Protein AF-A0A3D4X987-F1 (afdb_monomer)

Nearest PDB structures (foldseek):
  7quz-assembly2_DDD  TM=9.262E-01  e=1.398E-06  Paenibacillus illinoisensis
  3ncx-assembly2_B  TM=8.613E-01  e=3.003E-04  Escherichia coli O157:H7 str. TW14359
  2zwk-assembly2_E-5  TM=8.785E-01  e=2.632E-03  Escherichia coli O157:H7 str. EDL933
  4uid-assembly1_A  TM=7.630E-01  e=8.398E-04  Geobacillus stearothermophilus
  8yk1-assembly3_C  TM=8.302E-01  e=6.202E-03  Bifidobacterium bifidum JCM 1254

Structure (mmCIF, N/CA/C/O backbone):
data_AF-A0A3D4X987-F1
#
_entry.id   AF-A0A3D4X987-F1
#
loop_
_atom_site.group_PDB
_atom_site.id
_atom_site.type_symbol
_atom_site.label_atom_id
_atom_site.label_alt_id
_atom_site.label_comp_id
_atom_site.label_asym_id
_atom_site.label_entity_id
_atom_site.label_seq_id
_atom_site.pdbx_PDB_ins_code
_atom_site.Cartn_x
_atom_site.Cartn_y
_atom_site.Cartn_z
_atom_site.occupancy
_atom_site.B_iso_or_equiv
_atom_site.auth_seq_id
_atom_site.auth_comp_id
_atom_site.auth_asym_id
_atom_site.auth_atom_id
_atom_site.pdbx_PDB_model_num
ATOM 1 N N . MET A 1 1 ? 18.521 -5.118 -21.749 1.00 53.41 1 MET A N 1
ATOM 2 C CA . MET A 1 1 ? 17.828 -3.988 -21.078 1.00 53.41 1 MET A CA 1
ATOM 3 C C . MET A 1 1 ? 16.479 -4.441 -20.518 1.00 53.41 1 MET A C 1
ATOM 5 O O . MET A 1 1 ? 15.714 -5.067 -21.243 1.00 53.41 1 MET A O 1
ATOM 9 N N . LYS A 1 2 ? 16.174 -4.166 -19.240 1.00 55.41 2 LYS A N 1
ATOM 10 C CA . LYS A 1 2 ? 14.854 -4.480 -18.655 1.00 55.41 2 LYS A CA 1
AT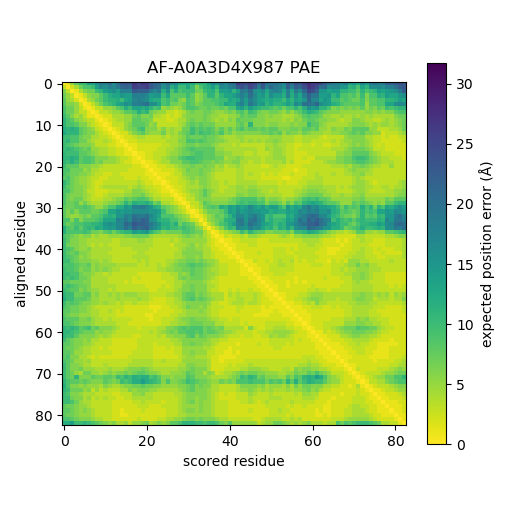OM 11 C C . LYS A 1 2 ? 13.811 -3.487 -19.186 1.00 55.41 2 LYS A C 1
ATOM 13 O O . LYS A 1 2 ? 14.051 -2.284 -19.185 1.00 55.41 2 LYS A O 1
ATOM 18 N N . LYS A 1 3 ? 12.664 -3.987 -19.647 1.00 64.38 3 LYS A N 1
ATOM 19 C CA . LYS A 1 3 ? 11.573 -3.183 -20.215 1.00 64.38 3 LYS A CA 1
ATOM 20 C C . LYS A 1 3 ? 10.831 -2.411 -19.116 1.00 64.38 3 LYS A C 1
ATOM 22 O O . LYS A 1 3 ? 10.836 -2.785 -17.939 1.00 64.38 3 LYS A O 1
ATOM 27 N N . ALA A 1 4 ? 10.172 -1.323 -19.506 1.00 68.75 4 ALA A N 1
ATOM 28 C CA . ALA A 1 4 ? 9.318 -0.561 -18.605 1.00 68.75 4 ALA A CA 1
ATOM 29 C C . ALA A 1 4 ? 8.049 -1.359 -18.216 1.00 68.75 4 ALA A C 1
ATOM 31 O O . ALA A 1 4 ? 7.526 -2.118 -19.039 1.00 68.75 4 ALA A O 1
ATOM 32 N N . PRO A 1 5 ? 7.512 -1.178 -16.993 1.00 69.25 5 PRO A N 1
ATOM 33 C CA . PRO A 1 5 ? 6.297 -1.845 -16.540 1.00 69.25 5 PRO A CA 1
ATOM 34 C C . PRO A 1 5 ? 5.100 -1.495 -17.422 1.00 69.25 5 PRO A C 1
ATOM 36 O O . PRO A 1 5 ? 4.566 -0.389 -17.348 1.00 69.25 5 PRO A O 1
ATOM 39 N N . LYS A 1 6 ? 4.644 -2.439 -18.250 1.00 69.69 6 LYS A N 1
ATOM 40 C CA . LYS A 1 6 ? 3.413 -2.261 -19.041 1.00 69.69 6 LYS A CA 1
ATOM 41 C C . LYS A 1 6 ? 2.155 -2.535 -18.217 1.00 69.69 6 LYS A C 1
ATOM 43 O O . LYS A 1 6 ? 1.147 -1.859 -18.399 1.00 69.69 6 LYS A O 1
ATOM 48 N N . LYS A 1 7 ? 2.237 -3.492 -17.289 1.00 73.81 7 LYS A N 1
ATOM 49 C CA . LYS A 1 7 ? 1.124 -3.948 -16.451 1.00 73.81 7 LYS A CA 1
ATOM 50 C C . LYS A 1 7 ? 1.567 -4.027 -14.995 1.00 73.81 7 LYS A C 1
ATOM 52 O O . LYS A 1 7 ? 2.643 -4.544 -14.700 1.00 73.81 7 LYS A O 1
ATOM 57 N N . ILE A 1 8 ? 0.728 -3.519 -14.101 1.00 80.38 8 ILE A N 1
ATOM 58 C CA . ILE A 1 8 ? 0.886 -3.665 -12.655 1.00 80.38 8 ILE A CA 1
ATOM 59 C C . ILE A 1 8 ? -0.238 -4.583 -12.200 1.00 80.38 8 ILE A C 1
ATOM 61 O O . ILE A 1 8 ? -1.408 -4.228 -12.326 1.00 80.38 8 ILE A O 1
ATOM 65 N N . THR A 1 9 ? 0.111 -5.762 -11.697 1.00 83.12 9 THR A N 1
ATOM 66 C CA . THR A 1 9 ? -0.870 -6.686 -11.125 1.00 83.12 9 THR A CA 1
ATOM 67 C C . THR A 1 9 ? -0.751 -6.627 -9.612 1.00 83.12 9 THR A C 1
ATOM 69 O O . THR A 1 9 ? 0.349 -6.723 -9.070 1.00 83.12 9 THR A O 1
ATOM 72 N N . LEU A 1 10 ? -1.870 -6.440 -8.923 1.00 85.44 10 LEU A N 1
ATOM 73 C CA . LEU A 1 10 ? -1.923 -6.449 -7.465 1.00 85.44 10 LEU A CA 1
ATOM 74 C C . LEU A 1 10 ? -2.563 -7.752 -6.999 1.00 85.44 10 LEU A C 1
ATOM 76 O O . LEU A 1 10 ? -3.451 -8.277 -7.664 1.00 85.44 10 LEU A O 1
ATOM 80 N N . ASN A 1 11 ? -2.155 -8.241 -5.831 1.00 85.94 11 ASN A N 1
ATOM 81 C CA . ASN A 1 11 ? -2.821 -9.379 -5.193 1.00 85.94 11 ASN A CA 1
ATOM 82 C C . ASN A 1 11 ? -4.276 -9.081 -4.796 1.00 85.94 11 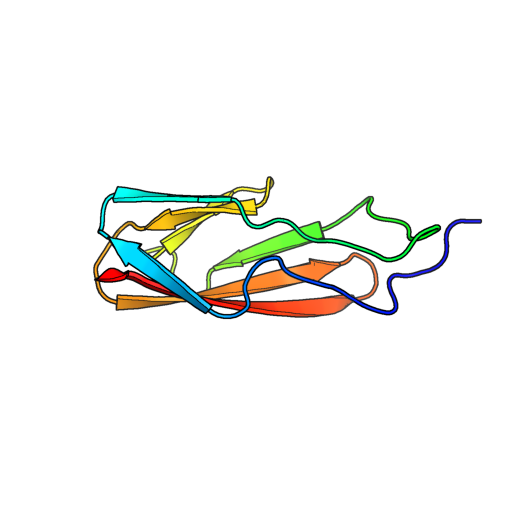ASN A C 1
ATOM 84 O O . ASN A 1 11 ? -5.067 -10.003 -4.637 1.00 85.94 11 ASN A O 1
ATOM 88 N N . ALA A 1 12 ? -4.620 -7.808 -4.602 1.00 84.94 12 ALA A N 1
ATOM 89 C CA . ALA A 1 12 ? -5.982 -7.369 -4.345 1.00 84.94 12 ALA A CA 1
ATOM 90 C C . ALA A 1 12 ? -6.184 -5.928 -4.829 1.00 84.94 12 ALA A C 1
ATOM 92 O O . ALA A 1 12 ? -5.322 -5.075 -4.626 1.00 84.94 12 ALA A O 1
ATOM 93 N N . ALA A 1 13 ? -7.347 -5.648 -5.418 1.00 85.38 13 ALA A N 1
ATOM 94 C CA . ALA A 1 13 ? -7.797 -4.286 -5.719 1.00 85.38 13 ALA A CA 1
ATOM 95 C C . ALA A 1 13 ? -8.635 -3.687 -4.576 1.00 85.38 13 ALA A C 1
ATOM 97 O O . ALA A 1 13 ? -8.659 -2.474 -4.386 1.00 85.38 13 ALA A O 1
ATOM 98 N N . THR A 1 14 ? -9.291 -4.529 -3.772 1.00 90.06 14 THR A N 1
A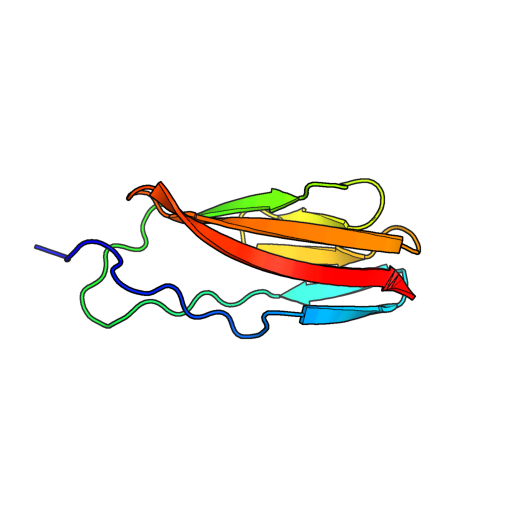TOM 99 C CA . THR A 1 14 ? -10.026 -4.110 -2.574 1.00 90.06 14 THR A CA 1
ATOM 100 C C . THR A 1 14 ? -9.776 -5.096 -1.439 1.00 90.06 14 THR A C 1
ATOM 102 O O . THR A 1 14 ? -9.826 -6.307 -1.648 1.00 90.06 14 THR A O 1
ATOM 105 N N . LYS A 1 15 ? -9.527 -4.598 -0.224 1.00 91.38 15 LYS A N 1
ATOM 106 C CA . LYS A 1 15 ? -9.383 -5.431 0.974 1.00 91.38 15 LYS A CA 1
ATOM 107 C C . LYS A 1 15 ? -10.137 -4.828 2.149 1.00 91.38 15 LYS A C 1
ATOM 109 O O . LYS A 1 15 ? -10.040 -3.634 2.417 1.00 91.38 15 LYS A O 1
ATOM 114 N N . LYS A 1 16 ? -10.875 -5.678 2.861 1.00 93.12 16 LYS A N 1
ATOM 115 C CA . LYS A 1 16 ? -11.528 -5.338 4.126 1.00 93.12 16 LYS A CA 1
ATOM 116 C C . LYS A 1 16 ? -10.635 -5.827 5.266 1.00 93.12 16 LYS A C 1
ATOM 118 O O . LYS A 1 16 ? -10.260 -6.998 5.274 1.00 93.12 16 LYS A O 1
ATOM 123 N N . LEU A 1 17 ? -10.260 -4.944 6.182 1.00 91.69 17 LEU A N 1
ATOM 124 C CA . LEU A 1 17 ? -9.407 -5.247 7.334 1.00 91.69 17 LEU A CA 1
ATOM 125 C C . LEU A 1 17 ? -10.112 -4.796 8.610 1.00 91.69 17 LEU A C 1
ATOM 127 O O . LEU A 1 17 ? -10.836 -3.809 8.593 1.00 91.69 17 LEU A O 1
ATOM 131 N N . LYS A 1 18 ? -9.901 -5.504 9.718 1.00 92.56 18 LYS A N 1
ATOM 132 C CA . LYS A 1 18 ? -10.300 -5.005 11.040 1.00 92.56 18 LYS A CA 1
ATOM 133 C C . LYS A 1 18 ? -9.245 -4.024 11.553 1.00 92.56 18 LYS A C 1
ATOM 135 O O . LYS A 1 18 ? -8.073 -4.140 11.175 1.00 92.56 18 LYS A O 1
ATOM 140 N N . LYS A 1 19 ? -9.636 -3.087 12.420 1.00 92.19 19 LYS A N 1
ATOM 141 C CA . LYS A 1 19 ? -8.690 -2.202 13.128 1.00 92.19 19 LYS A CA 1
ATOM 142 C C . LYS A 1 19 ? -7.507 -3.004 13.704 1.00 92.19 19 LYS A C 1
ATOM 144 O O . LYS A 1 19 ? -7.692 -4.080 14.264 1.00 92.19 19 LYS A O 1
ATOM 149 N N . GLY A 1 20 ? -6.286 -2.504 13.518 1.00 89.38 20 GLY A N 1
ATOM 150 C CA . GLY A 1 20 ? -5.050 -3.132 13.998 1.00 89.38 20 GLY A CA 1
ATOM 151 C C . GLY A 1 20 ? -4.484 -4.234 13.096 1.00 89.38 20 GLY A C 1
ATOM 152 O O . GLY A 1 20 ? -3.303 -4.563 13.215 1.00 89.38 20 GLY A O 1
ATOM 153 N N . LYS A 1 21 ? -5.261 -4.779 12.149 1.00 93.38 21 LYS A N 1
ATOM 154 C CA . LYS A 1 21 ? -4.749 -5.787 11.211 1.00 93.38 2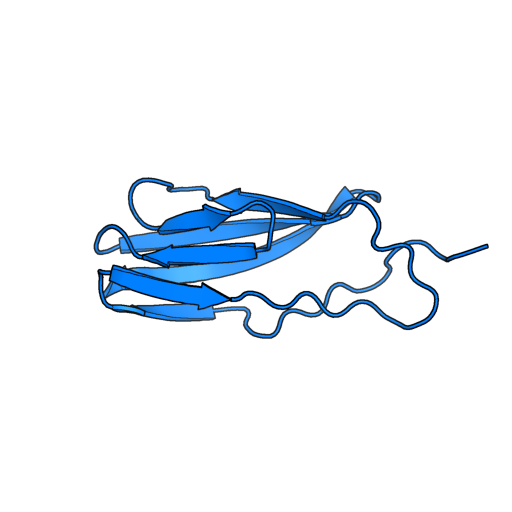1 LYS A CA 1
ATOM 155 C C . LYS A 1 21 ? -3.828 -5.157 10.171 1.00 93.38 21 LYS A C 1
ATOM 157 O O . LYS A 1 21 ? -3.971 -3.997 9.780 1.00 93.38 21 LYS A O 1
ATOM 162 N N . THR A 1 22 ? -2.885 -5.963 9.700 1.00 92.81 22 THR A N 1
ATOM 163 C CA . THR A 1 22 ? -1.971 -5.589 8.623 1.00 92.81 22 THR A CA 1
ATOM 164 C C . THR A 1 22 ? -2.234 -6.429 7.382 1.00 92.81 22 THR A C 1
ATOM 166 O O . THR A 1 22 ? -2.772 -7.533 7.458 1.00 92.81 22 THR A O 1
ATOM 169 N N . PHE A 1 23 ? -1.889 -5.884 6.224 1.00 91.38 23 PHE A N 1
ATOM 170 C CA . PHE A 1 23 ? -2.006 -6.549 4.940 1.00 91.38 23 PHE A CA 1
ATOM 171 C C . PHE A 1 23 ? -0.788 -6.228 4.092 1.00 91.38 23 PHE A C 1
ATOM 173 O O . PHE A 1 23 ? -0.453 -5.064 3.890 1.00 91.38 23 PHE A O 1
ATOM 180 N N . GLN A 1 24 ? -0.133 -7.258 3.575 1.00 91.94 24 GLN A N 1
ATOM 181 C CA . GLN A 1 24 ? 0.981 -7.084 2.660 1.00 91.94 24 GLN A CA 1
ATOM 182 C C . GLN A 1 24 ? 0.445 -6.988 1.233 1.00 91.94 24 GLN A C 1
ATOM 184 O O . GLN A 1 24 ? -0.119 -7.956 0.708 1.00 91.94 24 GLN A O 1
ATOM 189 N N . ILE A 1 25 ? 0.639 -5.837 0.589 1.00 89.38 25 ILE A N 1
ATOM 190 C CA . ILE A 1 25 ? 0.385 -5.744 -0.844 1.00 89.38 25 ILE A CA 1
ATOM 191 C C . ILE A 1 25 ? 1.546 -6.402 -1.589 1.00 89.38 25 ILE A C 1
ATOM 193 O O . ILE A 1 25 ? 2.717 -6.173 -1.275 1.00 89.38 25 ILE A O 1
ATOM 197 N N . ARG A 1 26 ? 1.224 -7.249 -2.567 1.00 86.12 26 ARG A N 1
ATOM 198 C CA . ARG A 1 26 ? 2.221 -7.801 -3.487 1.00 86.12 26 ARG A CA 1
ATOM 199 C C . ARG A 1 26 ? 1.963 -7.237 -4.866 1.00 86.12 26 ARG A C 1
ATOM 201 O O . ARG A 1 26 ? 0.889 -7.439 -5.433 1.00 86.12 26 ARG A O 1
ATOM 208 N N . VAL A 1 27 ? 2.963 -6.537 -5.381 1.00 84.88 27 VAL A N 1
ATOM 209 C CA . VAL A 1 27 ? 2.968 -6.013 -6.740 1.00 84.88 27 VAL A CA 1
ATOM 210 C C . VAL A 1 27 ? 3.669 -7.034 -7.624 1.00 84.88 27 VAL A C 1
ATOM 212 O O . VAL A 1 27 ? 4.844 -7.330 -7.421 1.00 84.88 27 VAL A O 1
ATOM 215 N N . LYS A 1 28 ? 2.945 -7.594 -8.590 1.00 83.94 28 LYS A N 1
ATOM 216 C CA . LYS A 1 28 ? 3.475 -8.535 -9.574 1.00 83.94 28 LYS A CA 1
ATOM 217 C C . LYS A 1 28 ? 3.626 -7.810 -10.908 1.00 83.94 28 LYS A C 1
ATOM 219 O O . LYS A 1 28 ? 2.649 -7.324 -11.485 1.00 83.94 28 LYS A O 1
ATOM 224 N N . LEU A 1 29 ? 4.871 -7.710 -11.363 1.00 80.06 29 LEU A N 1
ATOM 225 C CA . LEU A 1 29 ? 5.234 -7.135 -12.654 1.00 80.06 29 LEU A CA 1
ATOM 226 C C . LEU A 1 29 ? 5.531 -8.262 -13.658 1.00 80.06 29 LEU A C 1
ATOM 228 O O . LEU A 1 29 ? 5.954 -9.344 -13.246 1.00 80.06 29 LEU A O 1
ATOM 232 N N . PRO A 1 30 ? 5.309 -8.041 -14.964 1.00 75.12 30 PRO A N 1
ATOM 233 C CA . PRO A 1 30 ? 5.651 -9.026 -15.984 1.00 75.12 30 PRO A CA 1
ATOM 234 C C . PRO A 1 30 ? 7.162 -9.308 -16.020 1.00 75.12 30 PRO A C 1
ATOM 236 O O . PRO A 1 30 ? 7.973 -8.457 -15.637 1.00 75.12 30 PRO A O 1
ATOM 239 N N . LYS A 1 31 ? 7.549 -10.502 -16.496 1.00 66.81 31 LYS A N 1
ATOM 240 C CA . LYS A 1 31 ? 8.963 -10.881 -16.669 1.00 66.81 31 LYS A CA 1
ATOM 241 C C . LYS A 1 31 ? 9.700 -9.817 -17.495 1.00 66.81 31 LYS A C 1
ATOM 243 O O . LYS A 1 31 ? 9.116 -9.181 -18.371 1.00 66.81 31 LYS A O 1
ATOM 248 N N . ASN A 1 32 ? 10.985 -9.621 -17.200 1.00 67.25 32 ASN A N 1
ATOM 249 C CA . ASN A 1 32 ? 11.833 -8.604 -17.831 1.00 67.25 32 ASN A CA 1
ATOM 250 C C . ASN A 1 32 ? 11.450 -7.137 -17.545 1.00 67.25 32 ASN A C 1
ATOM 252 O O . ASN A 1 32 ? 11.855 -6.247 -18.289 1.00 67.25 32 ASN A O 1
ATOM 256 N N . THR A 1 33 ? 10.717 -6.863 -16.461 1.00 68.19 33 THR A N 1
ATOM 257 C CA . THR A 1 33 ? 10.367 -5.494 -16.048 1.00 68.19 33 THR A CA 1
ATOM 258 C C . THR A 1 33 ? 11.339 -4.940 -15.008 1.00 68.19 33 THR A C 1
ATOM 260 O O . THR A 1 33 ? 11.640 -5.607 -14.018 1.00 68.19 33 THR A O 1
ATOM 263 N N . ALA A 1 34 ? 11.797 -3.699 -15.182 1.00 65.50 34 ALA A N 1
ATOM 264 C CA . ALA A 1 34 ? 12.527 -2.991 -14.131 1.00 65.50 34 ALA A CA 1
ATOM 265 C C . ALA A 1 34 ? 11.584 -2.703 -12.943 1.00 65.50 34 ALA A C 1
ATOM 267 O O . ALA A 1 34 ? 10.560 -2.046 -13.100 1.00 65.50 34 ALA A O 1
ATOM 268 N N . SER A 1 35 ? 11.903 -3.205 -11.749 1.00 65.00 35 SER A N 1
ATOM 269 C CA . SER A 1 35 ? 11.068 -3.026 -10.545 1.00 65.00 35 SER A CA 1
ATOM 270 C C . SER A 1 35 ? 11.680 -2.048 -9.538 1.00 65.00 35 SER A C 1
ATOM 272 O O . SER A 1 35 ? 11.184 -1.915 -8.422 1.00 65.00 35 SER A O 1
ATOM 274 N N . ASN A 1 36 ? 12.758 -1.363 -9.923 1.00 64.31 36 ASN A N 1
ATOM 275 C CA . ASN A 1 36 ? 13.709 -0.770 -8.981 1.00 64.31 36 ASN A CA 1
ATOM 276 C C . ASN A 1 36 ? 13.161 0.452 -8.219 1.00 64.31 36 ASN A C 1
ATOM 278 O O . ASN A 1 36 ? 13.799 0.927 -7.289 1.00 64.31 36 ASN A O 1
ATOM 282 N N . LYS A 1 37 ? 11.978 0.965 -8.579 1.00 74.19 37 LYS A N 1
ATOM 283 C CA . LYS A 1 37 ? 11.312 2.051 -7.847 1.00 74.19 37 LYS A CA 1
ATOM 284 C C . LYS A 1 37 ? 9.797 1.868 -7.890 1.00 74.19 37 LYS A C 1
ATOM 286 O O . LYS A 1 37 ? 9.150 2.197 -8.887 1.00 74.19 37 LYS A O 1
ATOM 291 N N . ILE A 1 38 ? 9.240 1.333 -6.807 1.00 85.12 38 ILE A N 1
ATOM 292 C CA . ILE A 1 38 ? 7.801 1.336 -6.531 1.00 85.12 38 ILE A CA 1
ATOM 293 C C . ILE A 1 38 ? 7.578 2.207 -5.301 1.00 85.12 38 ILE A C 1
ATOM 295 O O . ILE A 1 38 ? 8.211 1.999 -4.270 1.00 85.12 38 ILE A O 1
ATOM 299 N N . THR A 1 39 ? 6.682 3.180 -5.406 1.00 88.00 39 THR A N 1
ATOM 300 C CA . THR A 1 39 ? 6.276 4.023 -4.285 1.00 88.00 39 THR A CA 1
ATOM 301 C C . THR A 1 39 ? 4.830 3.748 -3.905 1.00 88.00 39 THR A C 1
ATOM 303 O O . THR A 1 39 ? 3.978 3.488 -4.755 1.00 88.00 39 THR A O 1
ATOM 306 N N . TYR A 1 40 ? 4.552 3.822 -2.606 1.00 91.31 40 TYR A N 1
ATOM 307 C CA . TYR A 1 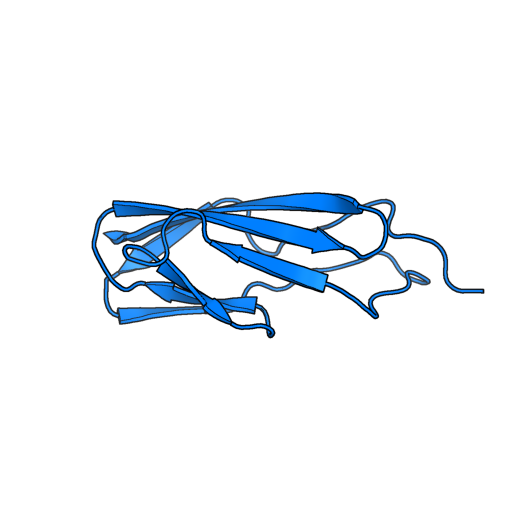40 ? 3.229 3.610 -2.034 1.00 91.31 40 TYR A CA 1
ATOM 308 C C . TYR A 1 40 ? 2.779 4.891 -1.336 1.00 91.31 40 TYR A C 1
ATOM 310 O O . TYR A 1 40 ? 3.536 5.486 -0.570 1.00 91.31 40 TYR A O 1
ATOM 318 N N . LYS A 1 41 ? 1.544 5.329 -1.587 1.00 91.25 41 LYS A N 1
ATOM 319 C CA . LYS A 1 41 ? 0.963 6.520 -0.959 1.00 91.25 41 LYS A CA 1
ATOM 320 C C . LYS A 1 41 ? -0.451 6.223 -0.485 1.00 91.25 41 LYS A C 1
ATOM 322 O O . LYS A 1 41 ? -1.293 5.836 -1.283 1.00 91.25 41 LYS A O 1
ATOM 327 N N . SER A 1 42 ? -0.720 6.441 0.798 1.00 93.88 42 SER A N 1
ATOM 328 C CA . SER A 1 42 ? -2.086 6.421 1.334 1.00 93.88 42 SER A CA 1
ATOM 329 C C . SER A 1 42 ? -2.740 7.790 1.176 1.00 93.88 42 SER A C 1
ATOM 331 O O . SER A 1 42 ? -2.103 8.801 1.477 1.00 93.88 42 SER A O 1
ATOM 333 N N . ASN A 1 43 ? -4.003 7.832 0.747 1.00 94.81 43 ASN A N 1
ATOM 334 C CA . ASN A 1 43 ? -4.797 9.065 0.758 1.00 94.81 43 ASN A CA 1
ATOM 335 C C . ASN A 1 43 ? -5.288 9.448 2.169 1.00 94.81 43 ASN A C 1
ATOM 337 O O . ASN A 1 43 ? -5.602 10.608 2.402 1.00 94.81 43 ASN A O 1
ATOM 341 N N . LYS A 1 44 ? -5.368 8.485 3.099 1.00 94.19 44 LYS A N 1
ATOM 342 C CA . LYS A 1 44 ? -5.889 8.664 4.461 1.00 94.19 44 LYS 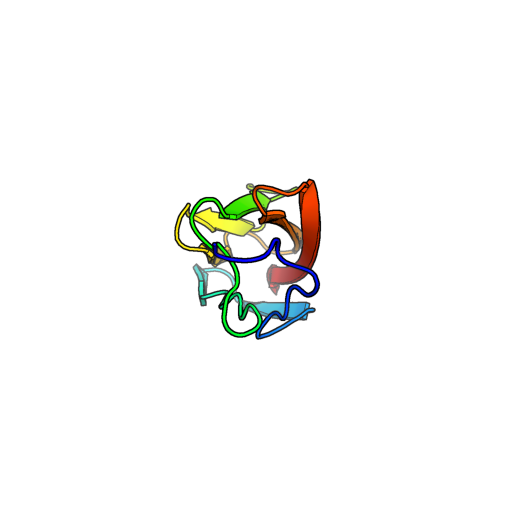A CA 1
ATOM 343 C C . LYS A 1 44 ? -5.047 7.862 5.446 1.00 94.19 44 LYS A C 1
ATOM 345 O O . LYS A 1 44 ? -5.442 6.782 5.885 1.00 94.19 44 LYS A O 1
ATOM 350 N N . LYS A 1 45 ? -3.885 8.410 5.815 1.00 92.12 45 LYS A N 1
ATOM 351 C CA . LYS A 1 45 ? -2.968 7.802 6.800 1.00 92.12 45 LYS A CA 1
ATOM 352 C C . LYS A 1 45 ? -3.626 7.575 8.170 1.00 92.12 45 LYS A C 1
ATOM 354 O O . LYS A 1 45 ? -3.278 6.617 8.846 1.00 92.12 45 LYS A O 1
ATOM 359 N N . SER A 1 46 ? -4.613 8.397 8.534 1.00 92.06 46 SER A N 1
ATOM 360 C CA . SER A 1 46 ? -5.418 8.236 9.754 1.00 92.06 46 SER A CA 1
ATOM 361 C C . SER A 1 46 ? -6.295 6.977 9.756 1.00 92.06 46 SER A C 1
ATOM 363 O O . SER A 1 46 ? -6.612 6.458 10.820 1.00 92.06 46 SER A O 1
ATOM 365 N N . VAL A 1 47 ? -6.675 6.467 8.578 1.00 93.19 47 VAL A N 1
ATOM 366 C CA . VAL A 1 47 ? -7.492 5.253 8.402 1.00 93.19 47 VAL A CA 1
ATOM 367 C C . VAL A 1 47 ? -6.598 4.047 8.132 1.00 93.19 47 VAL A C 1
ATOM 369 O O . VAL A 1 47 ? -6.718 3.025 8.809 1.00 93.19 47 VAL A O 1
ATOM 372 N N . ALA A 1 48 ? -5.671 4.164 7.178 1.00 93.94 48 ALA A N 1
ATOM 373 C CA . ALA A 1 48 ? -4.686 3.129 6.889 1.00 93.94 48 ALA A CA 1
ATOM 374 C C . ALA A 1 48 ? -3.338 3.725 6.472 1.00 93.94 48 ALA A C 1
ATOM 376 O O . ALA A 1 48 ? -3.264 4.596 5.598 1.00 93.94 48 ALA A O 1
ATOM 377 N N . THR A 1 49 ? -2.258 3.209 7.047 1.00 93.94 49 THR A N 1
ATOM 378 C CA . THR A 1 49 ? -0.885 3.556 6.665 1.00 93.94 49 THR A CA 1
ATOM 379 C C . THR A 1 49 ? -0.300 2.486 5.755 1.00 93.94 49 THR A C 1
ATOM 381 O O . THR A 1 49 ? -0.761 1.347 5.753 1.00 93.94 49 THR A O 1
ATOM 384 N N . VAL A 1 50 ? 0.698 2.849 4.950 1.00 94.00 50 VAL A N 1
ATOM 385 C CA . VAL A 1 50 ? 1.449 1.915 4.105 1.00 94.00 50 VAL A CA 1
ATOM 386 C C . VAL A 1 50 ? 2.942 2.189 4.254 1.00 94.00 50 VAL A C 1
ATOM 388 O O . VAL A 1 50 ? 3.353 3.347 4.249 1.00 94.00 50 VAL A O 1
ATOM 391 N N . SER A 1 51 ? 3.733 1.132 4.417 1.00 91.50 51 SER A N 1
ATOM 392 C CA . SER A 1 51 ? 5.197 1.193 4.465 1.00 91.50 51 SER A CA 1
ATOM 393 C C . SER A 1 51 ? 5.808 1.243 3.056 1.00 91.50 51 SER A C 1
ATOM 395 O O . SER A 1 51 ? 5.157 0.876 2.074 1.00 91.50 51 SER A O 1
ATOM 397 N N . SER A 1 52 ? 7.080 1.632 2.951 1.00 85.94 52 SER A N 1
ATOM 398 C CA . SER A 1 52 ? 7.882 1.573 1.717 1.00 85.94 52 SER A CA 1
ATOM 399 C C . SER A 1 52 ? 7.948 0.164 1.114 1.00 85.94 52 SER A C 1
ATOM 401 O O . SER A 1 52 ? 8.040 0.016 -0.100 1.00 85.94 52 SER A O 1
ATOM 403 N N . GLN A 1 53 ? 7.813 -0.870 1.947 1.00 85.44 53 GLN A N 1
ATOM 404 C CA . GLN A 1 53 ? 7.741 -2.272 1.529 1.00 85.44 53 GLN A CA 1
ATOM 405 C C . GLN A 1 53 ? 6.330 -2.716 1.093 1.00 85.44 53 GLN A C 1
ATOM 407 O O . GLN A 1 53 ? 6.126 -3.886 0.781 1.00 85.44 53 GLN A O 1
ATOM 412 N N . GLY A 1 54 ? 5.323 -1.834 1.105 1.00 87.38 54 GLY A N 1
ATOM 413 C CA . GLY A 1 54 ? 3.942 -2.182 0.743 1.00 87.38 54 GLY A CA 1
ATOM 414 C C . GLY A 1 54 ? 3.123 -2.846 1.863 1.00 87.38 54 GLY A C 1
ATOM 415 O O . GLY A 1 54 ? 2.040 -3.381 1.617 1.00 87.38 54 GLY A O 1
ATOM 416 N N . LYS A 1 55 ? 3.605 -2.804 3.111 1.00 92.38 55 LYS A N 1
ATOM 417 C CA . LYS A 1 55 ? 2.855 -3.282 4.281 1.00 92.38 55 LYS A CA 1
ATOM 418 C C . LYS A 1 55 ? 1.820 -2.244 4.699 1.00 92.38 55 LYS A C 1
ATOM 420 O O . LYS A 1 55 ? 2.183 -1.154 5.133 1.00 92.38 55 LYS A O 1
ATOM 425 N N . ILE A 1 56 ? 0.544 -2.579 4.564 1.00 92.62 56 ILE A N 1
ATOM 426 C CA . ILE A 1 56 ? -0.594 -1.735 4.925 1.00 92.62 56 ILE A CA 1
ATOM 427 C C . ILE A 1 56 ? -1.018 -2.062 6.358 1.00 92.62 56 ILE A C 1
ATOM 429 O O . ILE A 1 56 ? -1.171 -3.234 6.694 1.00 92.62 56 ILE A O 1
ATOM 433 N N . LYS A 1 57 ? -1.242 -1.053 7.201 1.00 93.56 57 LYS A N 1
ATOM 434 C CA . LYS A 1 57 ? -1.772 -1.212 8.564 1.00 93.56 57 LYS A CA 1
ATOM 435 C C . LYS A 1 57 ? -3.095 -0.468 8.693 1.00 93.56 57 LYS A C 1
ATOM 437 O O . LYS A 1 57 ? -3.174 0.712 8.364 1.00 93.56 57 LYS A O 1
ATOM 442 N N . ALA A 1 58 ? -4.124 -1.159 9.175 1.00 94.25 58 ALA A N 1
ATOM 443 C CA . ALA A 1 58 ? -5.418 -0.567 9.484 1.00 94.25 58 ALA A CA 1
ATOM 444 C C . ALA A 1 58 ? -5.357 0.138 10.846 1.00 94.25 58 ALA A C 1
ATOM 446 O O . ALA A 1 58 ? -5.098 -0.502 11.866 1.00 94.25 58 ALA A O 1
ATOM 447 N N . VAL A 1 59 ? -5.589 1.449 10.864 1.00 92.81 59 VAL A N 1
ATOM 448 C CA . VAL A 1 59 ? -5.447 2.298 12.060 1.00 92.81 59 VAL A CA 1
ATOM 449 C C . VAL A 1 59 ? -6.808 2.661 12.645 1.00 92.81 59 VAL A C 1
ATOM 451 O O . VAL A 1 59 ? -7.033 2.482 13.842 1.00 92.81 59 VAL A O 1
ATOM 454 N N . LYS A 1 60 ? -7.737 3.127 11.806 1.00 92.81 60 LYS A N 1
ATOM 455 C CA . LYS A 1 60 ? -9.067 3.590 12.224 1.00 92.81 60 LYS A CA 1
ATOM 456 C C . LYS A 1 60 ? -10.123 3.117 11.235 1.00 92.81 60 LYS A C 1
ATOM 458 O O . LYS A 1 60 ? -9.832 2.998 10.049 1.00 92.81 60 LYS A O 1
ATOM 463 N N . LYS A 1 61 ? -11.341 2.864 11.726 1.00 93.44 61 LYS A N 1
ATOM 464 C CA . LYS A 1 61 ? -12.511 2.531 10.903 1.00 93.44 61 LYS A CA 1
ATOM 465 C C . LYS A 1 61 ? -12.725 3.597 9.824 1.00 93.44 61 LYS A C 1
ATOM 467 O O . LYS A 1 61 ? -12.615 4.791 10.099 1.00 93.44 61 LYS A O 1
ATOM 472 N N . GLY A 1 62 ? -13.010 3.162 8.602 1.00 93.12 62 GLY A N 1
ATOM 473 C CA . GLY A 1 62 ? -13.170 4.042 7.446 1.00 93.12 62 GLY A CA 1
ATOM 474 C C . GLY A 1 62 ? -12.614 3.429 6.166 1.00 93.12 62 GLY A C 1
ATOM 475 O O . GLY A 1 62 ? -12.178 2.284 6.142 1.00 93.12 62 GLY A O 1
ATOM 476 N N . THR A 1 63 ? -12.609 4.200 5.081 1.00 94.25 63 THR A N 1
ATOM 477 C CA . THR A 1 63 ? -12.065 3.750 3.791 1.00 94.25 63 THR A CA 1
ATOM 478 C C . THR A 1 63 ? -10.845 4.573 3.405 1.00 94.25 63 THR A C 1
ATOM 480 O O . THR A 1 63 ? -10.940 5.795 3.292 1.00 94.25 63 THR A O 1
ATOM 483 N N . ALA A 1 64 ? -9.722 3.899 3.172 1.00 94.31 64 ALA A N 1
ATOM 484 C CA . ALA A 1 64 ? -8.490 4.456 2.631 1.00 94.31 64 ALA A CA 1
ATOM 485 C C . ALA A 1 64 ? -8.221 3.895 1.230 1.00 94.31 64 ALA A C 1
ATOM 487 O O . ALA A 1 64 ? -8.614 2.782 0.890 1.00 94.31 64 ALA A O 1
ATOM 488 N N . ILE A 1 65 ? -7.525 4.663 0.409 1.00 93.94 65 ILE A N 1
ATOM 489 C CA . ILE A 1 65 ? -7.066 4.282 -0.919 1.00 93.94 65 ILE A CA 1
ATOM 490 C C . ILE A 1 65 ? -5.549 4.384 -0.895 1.00 93.94 65 ILE A C 1
ATOM 492 O O . ILE A 1 65 ? -4.997 5.456 -0.633 1.00 93.94 65 ILE A O 1
ATOM 496 N N . ILE A 1 66 ? -4.881 3.266 -1.160 1.00 93.25 66 ILE A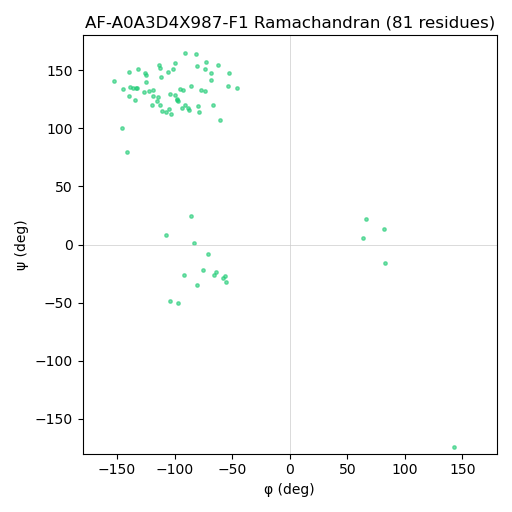 N 1
ATOM 497 C CA . ILE A 1 66 ? -3.437 3.244 -1.351 1.00 93.25 66 ILE A CA 1
ATOM 498 C C . ILE A 1 66 ? -3.160 3.277 -2.851 1.00 93.25 66 ILE A C 1
ATOM 500 O O . ILE A 1 66 ? -3.624 2.420 -3.601 1.00 93.25 66 ILE A O 1
ATOM 504 N N . THR A 1 67 ? -2.388 4.265 -3.279 1.00 91.69 67 THR A N 1
ATOM 505 C CA . THR A 1 67 ? -1.896 4.406 -4.645 1.00 91.69 67 THR A CA 1
ATOM 506 C C . THR A 1 67 ? -0.473 3.870 -4.713 1.00 91.69 67 THR A C 1
ATOM 508 O O . THR A 1 67 ? 0.408 4.317 -3.980 1.00 91.69 67 THR A O 1
ATOM 511 N N . ILE A 1 68 ? -0.257 2.920 -5.609 1.00 89.62 68 ILE A N 1
ATOM 512 C CA . ILE A 1 68 ? 1.034 2.346 -5.962 1.00 89.62 68 ILE A CA 1
ATOM 513 C C . ILE A 1 68 ? 1.480 3.016 -7.250 1.00 89.62 68 ILE A C 1
ATOM 515 O O . ILE A 1 68 ? 0.710 3.060 -8.208 1.00 89.62 68 ILE A O 1
ATOM 519 N N . ARG A 1 69 ? 2.700 3.539 -7.289 1.00 87.75 69 ARG A N 1
ATOM 520 C CA . ARG A 1 69 ? 3.271 4.172 -8.478 1.00 87.75 69 ARG A CA 1
ATOM 521 C C . ARG A 1 69 ? 4.616 3.543 -8.803 1.00 87.75 69 ARG A C 1
ATOM 523 O O . ARG A 1 69 ? 5.463 3.403 -7.929 1.00 87.75 69 ARG A O 1
ATOM 530 N N . THR A 1 70 ? 4.818 3.171 -10.055 1.00 84.94 70 THR A N 1
ATOM 531 C CA . THR A 1 70 ? 6.107 2.678 -10.556 1.00 84.94 70 THR A CA 1
ATOM 532 C C . THR A 1 70 ? 6.956 3.828 -11.095 1.00 84.94 70 THR A C 1
ATOM 534 O O . THR A 1 70 ? 6.454 4.920 -11.374 1.00 84.94 70 THR A O 1
ATOM 537 N N . PHE A 1 71 ? 8.255 3.583 -11.282 1.00 80.81 71 PHE A N 1
ATOM 538 C CA . PHE A 1 71 ? 9.201 4.575 -11.806 1.00 80.81 71 PHE A CA 1
ATOM 539 C C . PHE A 1 71 ? 8.779 5.173 -13.162 1.00 80.81 71 PHE A C 1
ATOM 541 O O . PHE A 1 71 ? 9.011 6.348 -13.413 1.00 80.81 71 PHE A O 1
ATOM 548 N N . ASN A 1 72 ? 8.095 4.397 -14.008 1.00 79.19 72 ASN A N 1
ATOM 549 C CA . ASN A 1 72 ? 7.597 4.831 -15.316 1.00 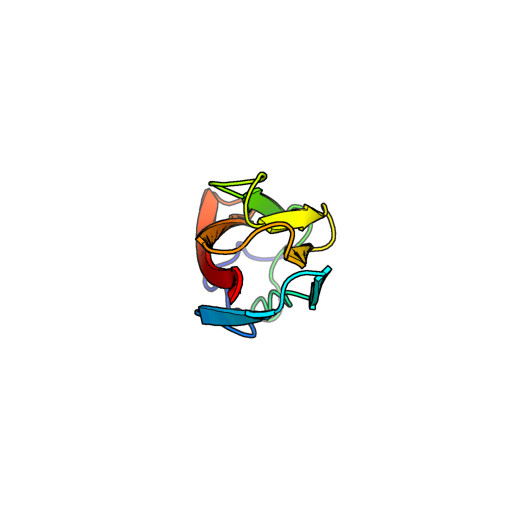79.19 72 ASN A CA 1
ATOM 550 C C . ASN A 1 72 ? 6.225 5.531 -15.252 1.00 79.19 72 ASN A C 1
ATOM 552 O O . ASN A 1 72 ? 5.470 5.498 -16.222 1.00 79.19 72 ASN A O 1
ATOM 556 N N . LYS A 1 73 ? 5.867 6.112 -14.100 1.00 78.75 73 LYS A N 1
ATOM 557 C CA . LYS A 1 73 ? 4.615 6.851 -13.855 1.00 78.75 73 LYS A CA 1
ATOM 558 C C . LYS A 1 73 ? 3.320 6.027 -13.962 1.00 78.75 73 LYS A C 1
ATOM 560 O O . LYS A 1 73 ? 2.240 6.595 -13.807 1.00 78.75 73 LYS A O 1
ATOM 565 N N . LYS A 1 74 ? 3.374 4.703 -14.156 1.00 84.44 74 LYS A N 1
ATOM 566 C CA . LYS A 1 74 ? 2.167 3.863 -14.069 1.00 84.44 74 LYS A CA 1
ATOM 567 C C . LYS A 1 74 ? 1.675 3.823 -12.628 1.00 84.44 74 LYS A C 1
ATOM 569 O O . LYS A 1 74 ? 2.464 3.792 -11.683 1.00 84.44 74 LYS A O 1
ATOM 574 N N . THR A 1 75 ? 0.357 3.838 -12.465 1.00 87.31 75 THR A N 1
ATOM 575 C CA . THR A 1 75 ? -0.281 3.819 -11.151 1.00 87.31 75 THR A CA 1
ATOM 576 C C . THR A 1 75 ? -1.268 2.668 -11.041 1.00 87.31 75 THR A C 1
ATOM 578 O O . THR A 1 75 ? -1.910 2.285 -12.015 1.00 87.31 75 THR A O 1
ATOM 581 N N . ALA A 1 76 ? -1.377 2.109 -9.844 1.00 88.75 76 ALA A N 1
ATOM 582 C CA . ALA A 1 76 ? -2.412 1.168 -9.457 1.00 88.75 76 ALA A CA 1
ATOM 583 C C . ALA A 1 76 ? -3.000 1.624 -8.120 1.00 88.75 76 ALA A C 1
ATOM 585 O O . ALA A 1 76 ? -2.320 2.273 -7.326 1.00 88.75 76 ALA A O 1
ATOM 586 N N . LYS A 1 77 ? -4.270 1.320 -7.865 1.00 91.12 77 LYS A N 1
ATOM 587 C CA . LYS A 1 77 ? -4.961 1.728 -6.637 1.00 91.12 77 LYS A CA 1
ATOM 588 C C . LYS A 1 77 ? -5.532 0.496 -5.951 1.00 91.12 77 LYS A C 1
ATOM 590 O O . LYS A 1 77 ? -6.074 -0.381 -6.618 1.00 91.12 77 LYS A O 1
ATOM 595 N N . ILE A 1 78 ? -5.436 0.457 -4.627 1.00 91.12 78 ILE A N 1
ATOM 596 C CA . ILE A 1 78 ? -6.116 -0.529 -3.786 1.00 91.12 78 ILE A CA 1
ATOM 597 C C . ILE A 1 78 ? -7.008 0.193 -2.776 1.00 91.12 78 ILE A C 1
ATOM 599 O O . ILE A 1 78 ? -6.580 1.140 -2.112 1.00 91.12 78 ILE A O 1
ATOM 603 N N . LYS A 1 79 ? -8.260 -0.250 -2.658 1.00 93.69 79 LYS A N 1
ATOM 604 C CA . LYS A 1 79 ? -9.217 0.251 -1.668 1.00 93.69 79 LYS A CA 1
ATOM 605 C C . LYS A 1 79 ? -9.118 -0.590 -0.396 1.00 93.69 79 LYS A C 1
ATOM 607 O O . LYS A 1 79 ? -9.350 -1.795 -0.415 1.00 93.69 79 LYS A O 1
ATOM 612 N N . ILE A 1 80 ? -8.792 0.047 0.716 1.00 93.56 80 ILE A N 1
ATOM 613 C CA . ILE A 1 80 ? -8.719 -0.561 2.041 1.00 93.56 80 ILE A CA 1
ATOM 614 C C . ILE A 1 80 ? -9.908 -0.074 2.853 1.00 93.56 80 ILE A C 1
ATOM 616 O O . ILE A 1 80 ? -10.015 1.109 3.163 1.00 93.56 80 ILE A O 1
ATOM 620 N N . VAL A 1 81 ? -10.802 -0.991 3.198 1.00 93.94 81 VAL A N 1
ATOM 621 C CA . VAL A 1 81 ? -11.950 -0.705 4.058 1.00 93.94 81 VAL A CA 1
ATOM 622 C C . VAL A 1 81 ? -11.647 -1.255 5.438 1.00 93.94 81 VAL A C 1
ATOM 624 O O . VAL A 1 81 ? -11.560 -2.467 5.626 1.00 93.94 81 VAL A O 1
ATOM 627 N N . VAL A 1 82 ? -11.472 -0.363 6.399 1.00 93.94 82 VAL A N 1
ATOM 628 C CA . VAL A 1 82 ? -11.300 -0.714 7.800 1.00 93.94 82 VAL A CA 1
ATOM 629 C C . VAL A 1 82 ? -12.676 -0.799 8.445 1.00 93.94 82 VAL A C 1
ATOM 631 O O . VAL A 1 82 ? -13.404 0.197 8.476 1.00 93.94 82 VAL A O 1
ATOM 634 N N . LYS A 1 83 ? -13.024 -1.994 8.918 1.00 90.44 83 LYS A N 1
ATOM 635 C CA . LYS A 1 83 ? -14.227 -2.254 9.709 1.00 90.44 83 LYS A CA 1
ATOM 636 C C . LYS A 1 83 ? -13.926 -2.160 11.199 1.00 90.44 83 LYS A C 1
ATOM 638 O O . LYS A 1 83 ? -12.820 -2.598 11.606 1.00 90.44 83 LYS A O 1
#

Secondary structure (DSSP, 8-state):
-PBP-S--EES-SEEEE-TT-EEE--EEPPTTB--S-EEEEES-TTTEEE-TT-EEEE-SSEEEEEEEEETTS-EEEEEEEE-

Foldseek 3Di:
DQDAFPDWDWPAQEDEAEAFDKDAIDTDTDPSHDQPDKAKDKPCVCQWDADRRRIIHGHDADKIKIWIAGPVRDIGIHIYGYD

Radius of gyration: 13.08 Å; Cα contacts (8 Å, |Δi|>4): 199; chains: 1; bounding box: 32×20×35 Å

Solvent-accessible surface area (backbone atoms only — not comparable to full-atom values): 4640 Å² total; per-residue (Å²): 134,65,40,75,70,86,53,85,42,61,80,55,57,64,46,79,39,46,57,72,40,70,46,75,59,48,79,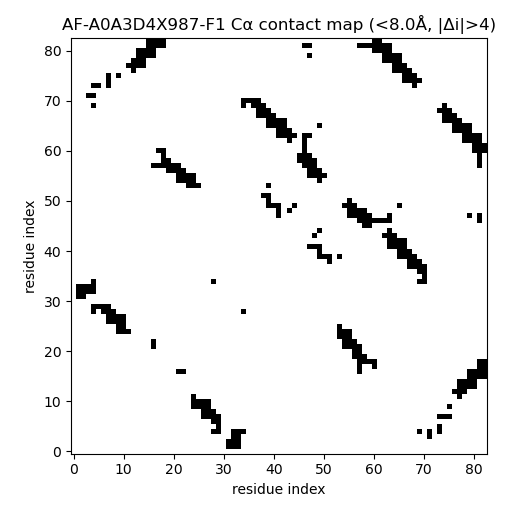48,64,59,88,64,42,60,72,92,46,60,46,62,44,51,79,30,58,75,25,24,39,59,39,84,84,37,43,30,36,26,62,27,69,43,76,22,44,38,39,38,34,40,76,85,71,48,72,49,66,28,40,39,37,24,84

Mean predicted aligned error: 5.49 Å

Sequence (83 aa):
MKKAPKKITLNAATKKLKKGKTFQIRVKLPKNTASNKITYKSNKKSVATVSSQGKIKAVKKGTAIITIRTFNKKTAKIKIVVK

pLDDT: mean 85.67, std 10.02, range [53.41, 94.81]